Protein AF-A0A7X5N542-F1 (afdb_monomer)

pLDDT: mean 95.09, std 2.77, range [83.38, 98.25]

Secondary structure (DSSP, 8-state):
-GGGGGSSS-HHHHHHHHHHHHHHHHHH-HHHHHHHHT----HHHHHHHHHHHHHHHHHHHHHHHHHHHTTSS-----

Mean predicted aligned error: 2.9 Å

InterPro domains:
  IPR036271 Tetracyclin repressor-like, C-terminal domain superfamily [SSF48498] (10-75)
  IPR041490 HTH-type transcriptional repressor KstR2, C-terminal [PF17932] (9-75)

Radius of gyration: 14.49 Å; Cα contacts (8 Å, |Δi|>4): 48; chains: 1; bounding box: 31×23×38 Å

Solvent-accessible surface area (backbone atoms only — not comparable to full-atom values): 4572 Å² total; per-residue (Å²): 105,72,75,46,76,75,49,98,62,55,42,69,56,34,45,50,52,41,51,54,52,50,50,52,51,35,70,75,34,53,68,60,39,39,61,63,74,70,54,90,70,59,70,72,56,51,54,50,39,52,53,54,49,47,63,55,48,50,52,53,51,49,38,50,52,52,14,35,75,69,65,77,38,72,92,71,98,126

Structure (mmCIF, N/CA/C/O backbone):
data_AF-A0A7X5N542-F1
#
_entry.id   AF-A0A7X5N542-F1
#
loop_
_atom_site.group_PDB
_atom_site.id
_atom_site.type_symbol
_atom_site.label_atom_id
_atom_site.label_alt_id
_atom_site.label_comp_id
_atom_site.label_asym_id
_atom_site.label_entity_id
_atom_site.label_seq_id
_atom_site.pdbx_PDB_ins_code
_atom_site.Cartn_x
_atom_site.Cartn_y
_atom_site.Cartn_z
_atom_site.occupancy
_atom_site.B_iso_or_equiv
_atom_site.auth_seq_id
_atom_site.auth_comp_id
_atom_site.auth_asym_id
_atom_site.auth_atom_id
_atom_site.pdbx_PDB_model_num
ATOM 1 N N . LEU A 1 1 ? -1.234 -7.526 1.260 1.00 85.44 1 LEU A N 1
ATOM 2 C CA . LEU A 1 1 ? -1.900 -6.221 1.468 1.00 85.44 1 LEU A CA 1
ATOM 3 C C . LEU A 1 1 ? -3.391 -6.407 1.679 1.00 85.44 1 LEU A C 1
ATOM 5 O O . LEU A 1 1 ? -3.821 -6.110 2.775 1.00 85.44 1 LEU A O 1
ATOM 9 N N . ARG A 1 2 ? -4.148 -6.994 0.739 1.00 89.38 2 ARG A N 1
ATOM 10 C CA . ARG A 1 2 ? -5.593 -7.257 0.925 1.00 89.38 2 ARG A CA 1
ATOM 11 C C . ARG A 1 2 ? -5.951 -7.983 2.227 1.00 89.38 2 ARG A C 1
ATOM 13 O O . ARG A 1 2 ? -6.840 -7.536 2.917 1.00 89.38 2 ARG A O 1
ATOM 20 N N . ALA A 1 3 ? -5.205 -9.012 2.630 1.00 90.12 3 ALA A N 1
ATOM 21 C CA . ALA A 1 3 ? -5.465 -9.707 3.899 1.00 90.12 3 ALA A CA 1
ATOM 22 C C . ALA A 1 3 ? -5.417 -8.805 5.156 1.00 90.12 3 ALA A C 1
ATOM 24 O O . ALA A 1 3 ? -5.986 -9.162 6.177 1.00 90.12 3 ALA A O 1
ATOM 25 N N . ILE A 1 4 ? -4.755 -7.640 5.094 1.00 91.56 4 ILE A N 1
ATOM 26 C CA . ILE A 1 4 ? -4.689 -6.679 6.209 1.00 91.56 4 ILE A CA 1
ATOM 27 C C . ILE A 1 4 ? -6.033 -5.959 6.393 1.00 91.56 4 ILE A C 1
ATOM 29 O O . ILE A 1 4 ? -6.338 -5.519 7.495 1.00 91.56 4 ILE A O 1
ATOM 33 N N . THR A 1 5 ? -6.869 -5.862 5.352 1.00 91.00 5 THR A N 1
ATOM 34 C CA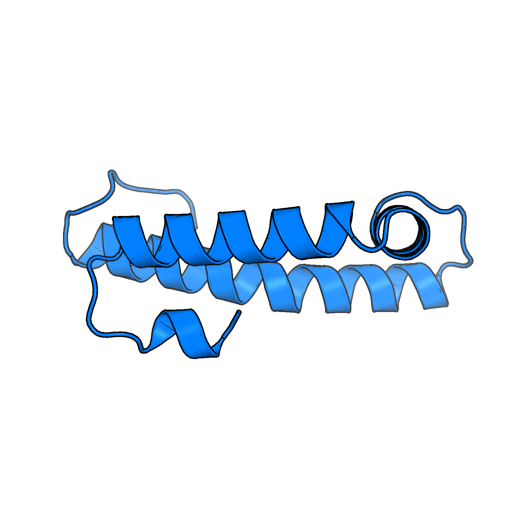 . THR A 1 5 ? -8.176 -5.198 5.473 1.00 91.00 5 THR A CA 1
ATOM 35 C C . THR A 1 5 ? -9.137 -5.976 6.365 1.00 91.00 5 THR A C 1
ATOM 37 O O . THR A 1 5 ? -10.003 -5.374 6.979 1.00 91.00 5 THR A O 1
ATOM 40 N N . THR A 1 6 ? -8.949 -7.286 6.533 1.00 90.94 6 THR A N 1
ATOM 41 C CA . THR A 1 6 ? -9.853 -8.145 7.315 1.00 90.94 6 THR A CA 1
ATOM 42 C C . THR A 1 6 ? -9.309 -8.538 8.690 1.00 90.94 6 THR A C 1
ATOM 44 O O . THR A 1 6 ? -9.915 -9.363 9.368 1.00 90.94 6 THR A O 1
ATOM 47 N N . THR A 1 7 ? -8.154 -8.018 9.117 1.00 93.12 7 THR A N 1
ATOM 48 C CA . THR A 1 7 ? -7.604 -8.343 10.445 1.00 93.12 7 THR A CA 1
ATOM 49 C C . THR A 1 7 ? -8.406 -7.663 11.551 1.00 93.12 7 THR A C 1
ATOM 51 O O . THR A 1 7 ? -8.833 -6.524 11.382 1.00 93.12 7 THR A O 1
ATOM 54 N N . GLN A 1 8 ? -8.541 -8.308 12.710 1.00 92.38 8 GLN A N 1
ATOM 55 C CA . GLN A 1 8 ? -9.135 -7.686 13.896 1.00 92.38 8 GLN A CA 1
ATOM 56 C C . GLN A 1 8 ? -8.136 -6.712 14.541 1.00 92.38 8 GLN A C 1
ATOM 58 O O . GLN A 1 8 ? -7.343 -7.097 15.393 1.00 92.38 8 GLN A O 1
ATOM 63 N N . ALA A 1 9 ? -8.134 -5.468 14.066 1.00 95.31 9 ALA A N 1
ATOM 64 C CA . ALA A 1 9 ? -7.316 -4.360 14.556 1.00 95.31 9 ALA A CA 1
ATOM 65 C C . ALA A 1 9 ? -7.984 -3.026 14.179 1.00 95.31 9 ALA A C 1
ATOM 67 O O . ALA A 1 9 ? -8.834 -2.992 13.281 1.00 95.31 9 ALA A O 1
ATOM 68 N N . SER A 1 10 ? -7.580 -1.930 14.824 1.00 97.31 10 SER A N 1
ATOM 69 C CA . SER A 1 10 ? -8.061 -0.583 14.476 1.00 97.31 10 SER A CA 1
ATOM 70 C C . SER A 1 10 ? -7.759 -0.240 13.008 1.00 97.31 10 SER A C 1
ATOM 72 O O . SER A 1 10 ? -6.821 -0.778 12.403 1.00 97.31 10 SER A O 1
ATOM 74 N N . ALA A 1 11 ? -8.541 0.650 12.392 1.00 96.94 11 ALA A N 1
ATOM 75 C CA . ALA A 1 11 ? -8.240 1.138 11.044 1.00 96.94 11 ALA A CA 1
ATOM 76 C C . ALA A 1 11 ? -6.845 1.788 10.982 1.00 96.94 11 ALA A C 1
ATOM 78 O O . ALA A 1 11 ? -6.107 1.571 10.016 1.00 96.94 11 ALA A O 1
ATOM 79 N N . ALA A 1 12 ? -6.436 2.497 12.041 1.00 96.50 12 ALA A N 1
ATOM 80 C CA . ALA A 1 12 ? -5.094 3.066 12.182 1.00 96.50 12 ALA A CA 1
ATOM 81 C C . ALA A 1 12 ? -3.975 2.008 12.133 1.00 96.50 12 ALA A C 1
ATOM 83 O O . ALA A 1 12 ? -2.991 2.168 11.402 1.00 96.50 12 ALA A O 1
ATOM 84 N N . GLU A 1 13 ? -4.111 0.907 12.875 1.00 97.94 13 GLU A N 1
ATOM 85 C CA . GLU A 1 13 ? -3.134 -0.189 12.868 1.00 97.94 13 GLU A CA 1
ATOM 86 C C . GLU A 1 13 ? -3.107 -0.919 11.527 1.00 97.94 13 GLU A C 1
ATOM 88 O O . GLU A 1 13 ? -2.029 -1.197 10.994 1.00 97.94 13 GLU A O 1
ATOM 93 N N . ARG A 1 14 ? -4.279 -1.190 10.941 1.00 98.06 14 ARG A N 1
ATOM 94 C CA . ARG A 1 14 ? -4.382 -1.820 9.619 1.00 98.06 14 ARG A CA 1
ATOM 95 C C . ARG A 1 14 ? -3.713 -0.966 8.544 1.00 98.06 14 ARG A C 1
ATOM 97 O O . ARG A 1 14 ? -2.913 -1.489 7.765 1.00 98.06 14 ARG A O 1
ATOM 104 N N . LEU A 1 15 ? -3.952 0.346 8.544 1.00 97.31 15 LEU A N 1
ATOM 105 C CA . LEU A 1 15 ? -3.308 1.284 7.623 1.00 97.31 15 LEU A CA 1
ATOM 106 C C . LEU A 1 15 ? -1.786 1.303 7.809 1.00 97.31 15 LEU A C 1
ATOM 108 O O . LEU A 1 15 ? -1.043 1.141 6.836 1.00 97.31 15 LEU A O 1
ATOM 112 N N . ARG A 1 16 ? -1.308 1.412 9.054 1.00 97.56 16 ARG A N 1
ATOM 113 C CA . ARG A 1 16 ? 0.126 1.361 9.380 1.00 97.56 16 ARG A CA 1
ATOM 114 C C . ARG A 1 16 ? 0.771 0.068 8.882 1.00 97.56 16 ARG A C 1
ATOM 116 O O . ARG A 1 16 ? 1.825 0.112 8.247 1.00 97.56 16 ARG A O 1
ATOM 123 N N . ASN A 1 17 ? 0.135 -1.076 9.125 1.00 97.62 17 ASN A N 1
ATOM 124 C CA . ASN A 1 17 ? 0.632 -2.386 8.707 1.00 97.62 17 ASN A CA 1
ATOM 125 C C . ASN A 1 17 ? 0.663 -2.535 7.183 1.00 97.62 17 ASN A C 1
ATOM 127 O O . ASN A 1 17 ? 1.621 -3.099 6.637 1.00 97.62 17 ASN A O 1
ATOM 131 N N . ALA A 1 18 ? -0.350 -2.014 6.487 1.00 97.06 18 ALA A N 1
ATOM 132 C CA . ALA A 1 18 ? -0.395 -1.998 5.031 1.00 97.06 18 ALA A CA 1
ATOM 133 C C . ALA A 1 18 ? 0.750 -1.157 4.449 1.00 97.06 18 ALA A C 1
ATOM 135 O O . ALA A 1 18 ? 1.499 -1.660 3.608 1.00 97.06 18 ALA A O 1
ATOM 136 N N . ILE A 1 19 ? 0.949 0.066 4.952 1.00 96.88 19 ILE A N 1
ATOM 137 C CA . ILE A 1 19 ? 2.040 0.955 4.524 1.00 96.88 19 ILE A CA 1
ATOM 138 C C . ILE A 1 19 ? 3.395 0.302 4.802 1.00 96.88 19 ILE A C 1
ATOM 140 O O . ILE A 1 19 ? 4.207 0.162 3.891 1.00 96.88 19 ILE A O 1
ATOM 144 N N . ALA A 1 20 ? 3.628 -0.176 6.026 1.00 97.19 20 ALA A N 1
ATOM 145 C CA . ALA A 1 20 ? 4.898 -0.793 6.398 1.00 97.19 20 ALA A CA 1
ATOM 146 C C . ALA A 1 20 ? 5.214 -2.026 5.535 1.00 97.19 20 ALA A C 1
ATOM 148 O O . ALA A 1 20 ? 6.352 -2.223 5.113 1.00 97.19 20 ALA A O 1
ATOM 149 N N . THR A 1 21 ? 4.206 -2.845 5.224 1.00 96.19 21 THR A N 1
ATOM 150 C CA . THR A 1 21 ? 4.371 -4.005 4.337 1.00 96.19 21 THR A CA 1
ATOM 151 C C . THR A 1 21 ? 4.686 -3.587 2.905 1.00 96.19 21 THR A C 1
ATOM 153 O O . THR A 1 21 ? 5.548 -4.197 2.275 1.00 96.19 21 THR A O 1
ATOM 156 N N . PHE A 1 22 ? 4.010 -2.561 2.387 1.00 94.88 22 PHE A N 1
ATOM 157 C CA . PHE A 1 22 ? 4.276 -2.028 1.054 1.00 94.88 22 PHE A CA 1
ATOM 158 C C . PHE A 1 22 ? 5.708 -1.486 0.949 1.00 94.88 22 PHE A C 1
ATOM 160 O O . PHE A 1 22 ? 6.459 -1.913 0.074 1.00 94.88 22 PHE A O 1
ATOM 167 N N . VAL A 1 23 ? 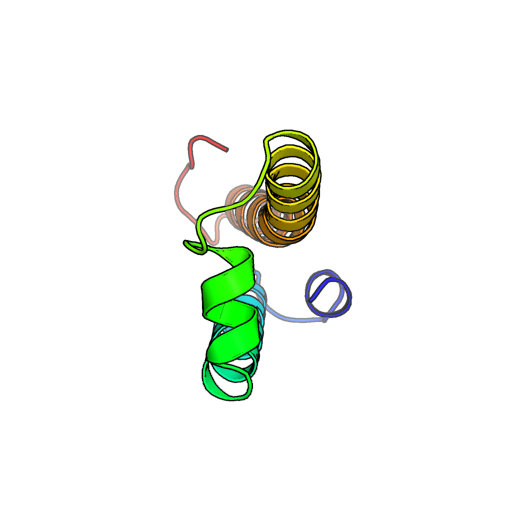6.118 -0.640 1.899 1.00 96.06 23 VAL A N 1
ATOM 168 C CA . VAL A 1 23 ? 7.458 -0.037 1.936 1.00 96.06 23 VAL A CA 1
ATOM 169 C C . VAL A 1 23 ? 8.544 -1.102 2.082 1.00 96.06 23 VAL A C 1
ATOM 171 O O . VAL A 1 23 ? 9.496 -1.098 1.309 1.00 96.06 23 VAL A O 1
ATOM 174 N N . ARG A 1 24 ? 8.393 -2.075 2.994 1.00 97.12 24 ARG A N 1
ATOM 175 C CA . ARG A 1 24 ? 9.367 -3.176 3.127 1.00 97.12 24 ARG A CA 1
ATOM 176 C C . ARG A 1 24 ? 9.548 -3.955 1.826 1.00 97.12 24 ARG A C 1
ATOM 178 O O . ARG A 1 24 ? 10.672 -4.302 1.485 1.00 97.12 24 ARG A O 1
ATOM 185 N N . ARG A 1 25 ? 8.463 -4.221 1.089 1.00 95.19 25 ARG A N 1
ATOM 186 C CA . ARG A 1 25 ? 8.540 -4.917 -0.207 1.00 95.19 25 ARG A CA 1
ATOM 187 C C . ARG A 1 25 ? 9.237 -4.074 -1.270 1.00 95.19 25 ARG A C 1
ATOM 189 O O . ARG A 1 25 ? 10.027 -4.625 -2.026 1.00 95.19 25 ARG A O 1
ATOM 196 N N . ALA A 1 26 ? 8.976 -2.768 -1.306 1.00 95.44 26 ALA A N 1
ATOM 197 C CA . ALA A 1 26 ? 9.660 -1.857 -2.219 1.00 95.44 26 ALA A CA 1
ATOM 198 C C . ALA A 1 26 ? 11.170 -1.795 -1.930 1.00 95.44 26 ALA A C 1
ATOM 200 O O . ALA A 1 26 ? 11.976 -1.897 -2.848 1.00 95.44 26 ALA A O 1
ATOM 201 N N . LEU A 1 27 ? 11.551 -1.713 -0.651 1.00 97.12 27 LEU A N 1
ATOM 202 C CA . LEU A 1 27 ? 12.954 -1.693 -0.226 1.00 97.12 27 LEU A CA 1
ATOM 203 C C . LEU A 1 27 ? 13.678 -3.019 -0.492 1.00 97.12 27 LEU A C 1
ATOM 205 O O . LEU A 1 27 ? 14.856 -3.008 -0.830 1.00 97.12 27 LEU A O 1
ATOM 209 N N . ALA A 1 28 ? 12.988 -4.156 -0.369 1.00 97.81 28 ALA A N 1
ATOM 210 C CA . ALA A 1 28 ? 13.557 -5.469 -0.679 1.00 97.81 28 ALA A CA 1
ATOM 211 C C . ALA A 1 28 ? 13.742 -5.711 -2.190 1.00 97.81 28 ALA A C 1
ATOM 213 O O . ALA A 1 28 ? 14.517 -6.579 -2.580 1.00 97.81 28 ALA A O 1
ATOM 214 N N . GLY A 1 29 ? 13.028 -4.967 -3.041 1.00 97.19 29 GLY A N 1
ATOM 215 C CA . GLY A 1 29 ? 13.067 -5.105 -4.496 1.00 97.19 29 GLY A CA 1
ATOM 216 C C . GLY A 1 29 ? 13.195 -3.756 -5.201 1.00 97.19 29 GLY A C 1
ATOM 217 O O . GLY A 1 29 ? 12.265 -3.380 -5.914 1.00 97.19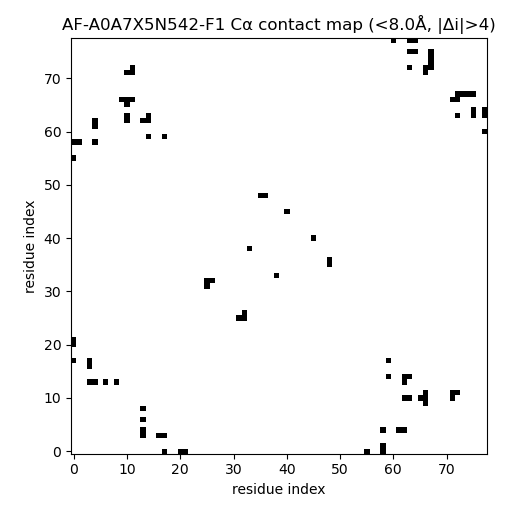 29 GLY A O 1
ATOM 218 N N . PRO A 1 30 ? 14.316 -3.028 -5.047 1.00 95.88 30 PRO A N 1
ATOM 219 C CA . PRO A 1 30 ? 14.452 -1.658 -5.544 1.00 95.88 30 PRO A CA 1
ATOM 220 C C . PRO A 1 30 ? 14.335 -1.548 -7.071 1.00 95.88 30 PRO A C 1
ATOM 222 O O . PRO A 1 30 ? 13.741 -0.593 -7.562 1.00 95.88 30 PRO A O 1
ATOM 225 N N . ALA A 1 31 ? 14.819 -2.542 -7.827 1.00 97.31 31 ALA A N 1
ATOM 226 C CA . ALA A 1 31 ? 14.665 -2.575 -9.284 1.00 97.31 31 ALA A CA 1
ATOM 227 C C . ALA A 1 31 ? 13.191 -2.718 -9.706 1.00 97.31 31 ALA A C 1
ATOM 229 O O . ALA A 1 31 ? 12.712 -1.974 -10.555 1.00 97.31 31 ALA A O 1
ATOM 230 N N . LEU A 1 32 ? 12.441 -3.616 -9.054 1.00 94.62 32 LEU A N 1
ATOM 231 C CA . LEU A 1 32 ? 11.002 -3.762 -9.293 1.00 94.62 32 LEU A CA 1
ATOM 232 C C . LEU A 1 32 ? 10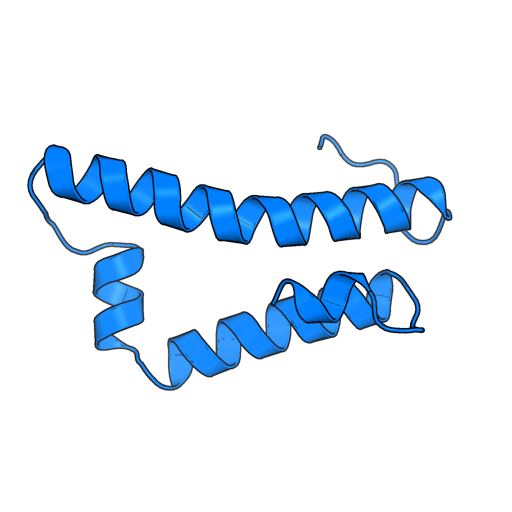.227 -2.523 -8.840 1.00 94.62 32 LEU A C 1
ATOM 234 O O . LEU A 1 32 ? 9.278 -2.118 -9.504 1.00 94.62 32 LEU A O 1
ATOM 238 N N . ALA A 1 33 ? 10.628 -1.907 -7.726 1.00 95.88 33 ALA A N 1
ATOM 239 C CA . ALA A 1 33 ? 10.035 -0.660 -7.265 1.00 95.88 33 ALA A CA 1
ATOM 240 C C . ALA A 1 33 ? 10.243 0.459 -8.295 1.00 95.88 33 ALA A C 1
ATOM 242 O O . ALA A 1 33 ? 9.281 1.139 -8.635 1.00 95.88 33 ALA A O 1
ATOM 243 N N . TYR A 1 34 ? 11.453 0.598 -8.846 1.00 95.38 34 TYR A N 1
ATOM 244 C CA . TYR A 1 34 ? 11.754 1.540 -9.924 1.00 95.38 34 TYR A CA 1
ATOM 245 C C . TYR A 1 34 ? 10.916 1.268 -11.184 1.00 95.38 34 TYR A C 1
ATOM 247 O O . TYR A 1 34 ? 10.229 2.175 -11.658 1.00 95.38 34 TYR A O 1
ATOM 255 N N . ALA A 1 35 ? 10.879 0.018 -11.657 1.00 95.06 35 ALA A N 1
ATOM 256 C CA . ALA A 1 35 ? 10.053 -0.407 -12.793 1.00 95.06 35 ALA A CA 1
ATOM 257 C C . ALA A 1 35 ? 8.564 -0.070 -12.599 1.00 95.06 35 ALA A C 1
ATOM 259 O O . ALA A 1 35 ? 7.852 0.334 -13.523 1.00 95.06 35 ALA A O 1
ATOM 260 N N . PHE A 1 36 ? 8.088 -0.184 -11.359 1.00 93.50 36 PHE A N 1
ATOM 261 C CA . PHE A 1 36 ? 6.703 0.074 -10.990 1.00 93.50 36 PHE A CA 1
ATOM 262 C C . PHE A 1 36 ? 6.339 1.566 -10.881 1.00 93.50 36 PHE A C 1
ATOM 264 O O . PHE A 1 36 ? 5.159 1.914 -11.008 1.00 93.50 36 PHE A O 1
ATOM 271 N N . ILE A 1 37 ? 7.307 2.459 -10.643 1.00 92.12 37 ILE A N 1
ATOM 272 C CA . ILE A 1 37 ? 7.027 3.882 -10.374 1.00 92.12 37 ILE A CA 1
ATOM 273 C C . ILE A 1 37 ? 7.566 4.848 -11.428 1.00 92.12 37 ILE A C 1
ATOM 275 O O . ILE A 1 37 ? 6.919 5.867 -11.652 1.00 92.12 37 ILE A O 1
ATOM 279 N N . ALA A 1 38 ? 8.715 4.565 -12.048 1.00 92.94 38 ALA A N 1
ATOM 280 C CA . ALA A 1 38 ? 9.480 5.592 -12.760 1.00 92.94 38 ALA A CA 1
ATOM 281 C C . ALA A 1 38 ? 10.225 5.127 -14.020 1.00 92.94 38 ALA A C 1
ATOM 283 O O . ALA A 1 38 ? 10.715 5.983 -14.752 1.00 92.94 38 ALA A O 1
ATOM 284 N N . GLU A 1 39 ? 10.340 3.826 -14.288 1.00 95.88 39 GLU A N 1
ATOM 285 C CA . GLU A 1 39 ? 11.044 3.357 -15.487 1.00 95.88 39 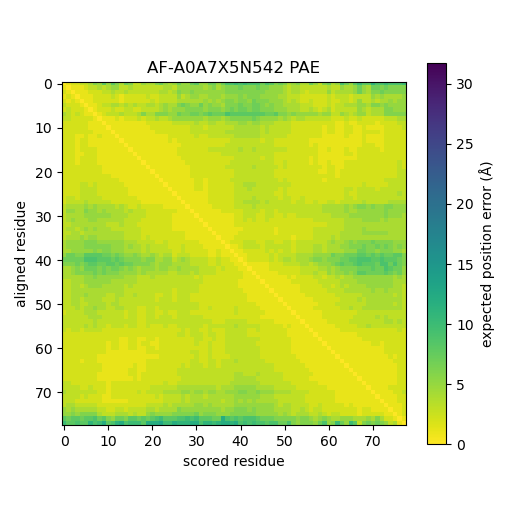GLU A CA 1
ATOM 286 C C . GLU A 1 39 ? 10.389 3.890 -16.780 1.00 95.88 39 GLU A C 1
ATOM 288 O O . GLU A 1 39 ? 9.164 3.772 -16.941 1.00 95.88 39 GLU A O 1
ATOM 293 N N . PRO A 1 40 ? 11.170 4.463 -17.715 1.00 96.12 40 PRO A N 1
ATOM 294 C CA . PRO A 1 40 ? 10.679 4.804 -19.046 1.00 96.12 40 PRO A CA 1
ATOM 295 C C . PRO A 1 40 ? 10.249 3.535 -19.786 1.00 96.12 40 PRO A C 1
ATOM 297 O O . PRO A 1 40 ? 11.048 2.618 -19.945 1.00 96.12 40 PRO A O 1
ATOM 300 N N . VAL A 1 41 ? 8.994 3.476 -20.226 1.00 95.56 41 VAL A N 1
ATOM 301 C CA . VAL A 1 41 ? 8.412 2.307 -20.904 1.00 95.56 41 VAL A CA 1
ATOM 302 C C . VAL A 1 41 ? 7.440 2.752 -21.989 1.00 95.56 41 VAL A C 1
ATOM 304 O O . VAL A 1 41 ? 6.989 3.901 -22.002 1.00 95.56 41 VAL A O 1
ATOM 307 N N . GLU A 1 42 ? 7.082 1.834 -22.878 1.00 97.38 42 GLU A N 1
ATOM 308 C CA . GLU A 1 42 ? 6.033 2.041 -23.867 1.00 97.38 42 GLU A CA 1
ATOM 309 C C . GLU A 1 42 ? 4.656 2.237 -23.206 1.00 97.38 42 GLU A C 1
ATOM 311 O O . GLU A 1 42 ? 4.387 1.798 -22.083 1.00 97.38 42 GLU A O 1
ATOM 316 N N . SER A 1 43 ? 3.743 2.887 -23.929 1.00 95.25 43 SER A N 1
ATOM 317 C CA . SER A 1 43 ? 2.413 3.262 -23.428 1.00 95.25 43 SER A CA 1
ATOM 318 C C . SER A 1 43 ? 1.578 2.074 -22.938 1.00 95.25 43 SER A C 1
ATOM 320 O O . SER A 1 43 ? 0.838 2.203 -21.961 1.00 95.25 43 SER A O 1
ATOM 322 N N . GLU A 1 44 ? 1.702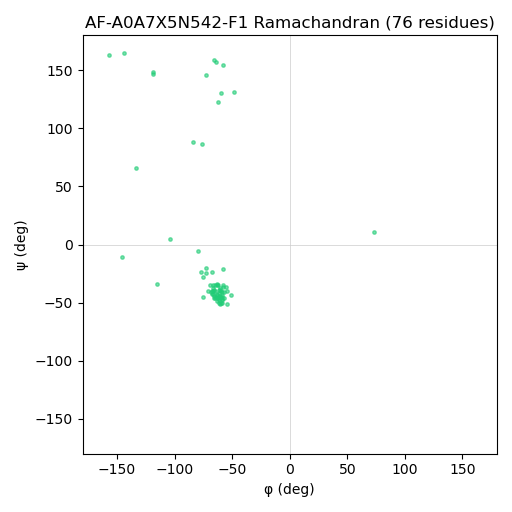 0.909 -23.575 1.00 95.06 44 GLU A N 1
ATOM 323 C CA . GLU A 1 44 ? 0.989 -0.309 -23.173 1.00 95.06 44 GLU A CA 1
ATOM 324 C C . GLU A 1 44 ? 1.424 -0.801 -21.785 1.00 95.06 44 GLU A C 1
ATOM 326 O O . GLU A 1 44 ? 0.586 -1.186 -20.961 1.00 95.06 44 GLU A O 1
ATOM 331 N N . VAL A 1 45 ? 2.725 -0.718 -21.494 1.00 95.25 45 VAL A N 1
ATOM 332 C CA . VAL A 1 45 ? 3.300 -1.092 -20.197 1.00 95.25 45 VAL A CA 1
ATOM 333 C C . VAL A 1 45 ? 2.913 -0.073 -19.130 1.00 95.25 45 VAL A C 1
ATOM 335 O O . VAL A 1 45 ? 2.541 -0.461 -18.020 1.00 95.25 45 VAL A O 1
ATOM 338 N N . ASP A 1 46 ? 2.914 1.226 -19.449 1.00 95.69 46 ASP A N 1
ATOM 339 C CA . ASP A 1 46 ? 2.470 2.245 -18.491 1.00 95.69 46 ASP A CA 1
ATOM 340 C C . ASP A 1 46 ? 0.976 2.104 -18.145 1.00 95.69 46 ASP A C 1
ATOM 342 O O . ASP A 1 46 ? 0.584 2.260 -16.985 1.00 95.69 46 ASP A O 1
ATOM 346 N N . ALA A 1 47 ? 0.136 1.697 -19.103 1.00 95.31 47 ALA A N 1
ATOM 347 C CA . ALA A 1 47 ? -1.269 1.398 -18.838 1.00 95.31 47 ALA A CA 1
ATOM 348 C C . ALA A 1 47 ? -1.436 0.238 -17.838 1.00 95.31 47 ALA A C 1
ATOM 350 O O . ALA A 1 47 ? -2.267 0.325 -16.926 1.00 95.31 47 ALA A O 1
ATOM 351 N N . GLU A 1 48 ? -0.639 -0.829 -17.960 1.00 94.81 48 GLU A N 1
ATOM 352 C CA . GLU A 1 48 ? -0.624 -1.918 -16.975 1.00 94.81 48 GLU A CA 1
ATOM 353 C C . GLU A 1 48 ? -0.079 -1.447 -15.625 1.00 94.81 48 GLU A C 1
ATOM 355 O O . GLU A 1 48 ? -0.657 -1.745 -14.579 1.00 94.81 48 GLU A O 1
ATOM 360 N N . ARG A 1 49 ? 0.962 -0.615 -15.622 1.00 95.06 49 ARG A N 1
ATOM 361 C CA . ARG A 1 49 ? 1.505 -0.013 -14.402 1.00 95.06 49 ARG A CA 1
ATOM 362 C C . ARG A 1 49 ? 0.452 0.814 -13.659 1.00 95.06 49 ARG A C 1
ATOM 364 O O . ARG A 1 49 ? 0.324 0.694 -12.438 1.00 95.06 49 ARG A O 1
ATOM 371 N N . ILE A 1 50 ? -0.349 1.613 -14.370 1.00 94.81 50 ILE A N 1
ATOM 372 C CA . ILE A 1 50 ? -1.482 2.357 -13.798 1.00 94.81 50 ILE A CA 1
ATOM 373 C C . ILE A 1 50 ? -2.511 1.395 -13.195 1.00 94.81 50 ILE A C 1
ATOM 375 O O . ILE A 1 50 ? -2.959 1.627 -12.068 1.00 94.81 50 ILE A O 1
ATOM 379 N N . ARG A 1 51 ? -2.877 0.315 -13.901 1.00 94.50 51 ARG A N 1
ATOM 380 C CA . ARG A 1 51 ? -3.791 -0.714 -13.370 1.00 94.50 51 ARG A CA 1
ATOM 381 C C . ARG A 1 51 ? -3.23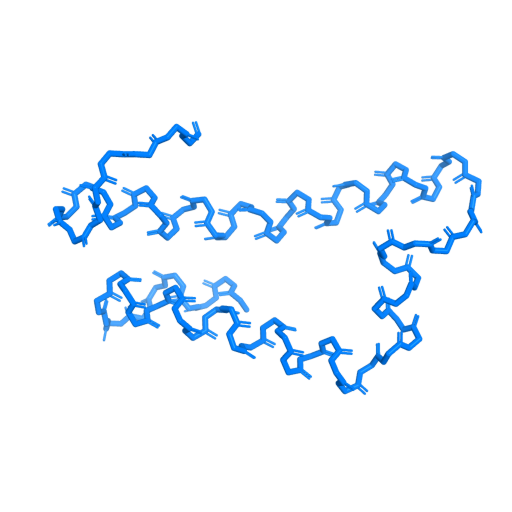6 -1.337 -12.090 1.00 94.50 51 ARG A C 1
ATOM 383 O O . ARG A 1 51 ? -3.937 -1.363 -11.079 1.00 94.50 51 ARG A O 1
ATOM 390 N N . GLY A 1 52 ? -1.964 -1.727 -12.093 1.00 91.62 52 GLY A N 1
ATOM 391 C CA . GLY A 1 52 ? -1.256 -2.233 -10.922 1.00 91.62 52 GLY A CA 1
ATOM 392 C C . GLY A 1 52 ? -1.318 -1.261 -9.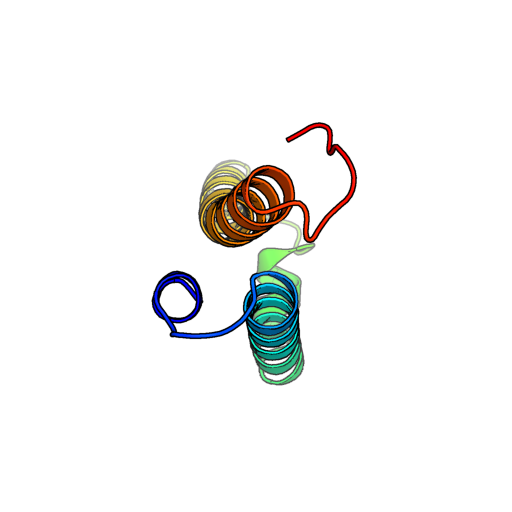743 1.00 91.62 52 GLY A C 1
ATOM 393 O O . GLY A 1 52 ? -1.755 -1.640 -8.658 1.00 91.62 52 GLY A O 1
ATOM 394 N N . ARG A 1 53 ? -0.973 0.019 -9.950 1.00 93.88 53 ARG A N 1
ATOM 395 C CA . ARG A 1 53 ? -1.052 1.064 -8.908 1.00 93.88 53 ARG A CA 1
ATOM 396 C C . ARG A 1 53 ? -2.460 1.237 -8.349 1.00 93.88 53 ARG A C 1
ATOM 398 O O . ARG A 1 53 ? -2.604 1.348 -7.133 1.00 93.88 53 ARG A O 1
ATOM 405 N N . ARG A 1 54 ? -3.495 1.198 -9.194 1.00 94.69 54 ARG A N 1
ATOM 406 C CA . ARG A 1 54 ? -4.897 1.270 -8.747 1.00 94.69 54 ARG A CA 1
ATOM 407 C C . ARG A 1 54 ? -5.262 0.116 -7.815 1.00 94.69 54 ARG A C 1
ATOM 409 O O . ARG A 1 54 ? -5.923 0.350 -6.811 1.00 94.69 54 ARG A O 1
ATOM 416 N N . LEU A 1 55 ? -4.783 -1.102 -8.079 1.00 92.19 55 LEU A N 1
ATOM 417 C CA . LEU A 1 55 ? -5.053 -2.260 -7.215 1.00 92.19 55 LEU A CA 1
ATOM 418 C C . LEU A 1 55 ? -4.473 -2.102 -5.803 1.00 92.19 55 LEU A C 1
ATOM 420 O O . LEU A 1 55 ? -5.077 -2.582 -4.844 1.00 92.19 55 LEU A O 1
ATOM 424 N N . PHE A 1 56 ? -3.317 -1.447 -5.664 1.00 90.75 56 PHE A N 1
ATOM 425 C CA . PHE A 1 56 ? -2.758 -1.104 -4.353 1.00 90.75 56 PHE A CA 1
ATOM 426 C C . PHE A 1 56 ? -3.499 0.068 -3.714 1.00 90.75 56 PHE A C 1
ATOM 428 O O . PHE A 1 56 ? -3.841 -0.008 -2.535 1.00 90.75 56 PHE A O 1
ATOM 435 N N . GLY A 1 57 ? -3.774 1.115 -4.498 1.00 94.12 57 GLY A N 1
ATOM 436 C CA . GLY A 1 57 ? -4.522 2.294 -4.063 1.00 94.12 57 GLY A CA 1
ATOM 437 C C . GLY A 1 57 ? -5.879 1.932 -3.466 1.00 94.12 57 GLY A C 1
ATOM 438 O O . GLY A 1 57 ? -6.236 2.457 -2.419 1.00 94.12 57 GLY A O 1
ATOM 439 N N . GLU A 1 58 ? -6.574 0.959 -4.054 1.00 95.31 58 GLU A N 1
ATOM 440 C CA . GLU A 1 58 ? -7.870 0.486 -3.569 1.00 95.31 58 GLU A CA 1
ATOM 441 C C . GLU A 1 58 ? -7.809 -0.089 -2.147 1.00 95.31 58 GLU A C 1
ATOM 443 O O . GLU A 1 58 ? -8.698 0.164 -1.339 1.00 95.31 58 GLU A O 1
ATOM 448 N N . VAL A 1 59 ? -6.726 -0.792 -1.794 1.00 95.38 59 VAL A N 1
ATOM 449 C CA . VAL A 1 59 ? -6.537 -1.306 -0.427 1.00 95.38 59 VAL A CA 1
ATOM 450 C C . VAL A 1 59 ? -6.418 -0.154 0.569 1.00 95.38 59 VAL A C 1
ATOM 452 O O . VAL A 1 59 ? -7.033 -0.189 1.631 1.00 95.38 59 VAL A O 1
ATOM 455 N N . PHE A 1 60 ? -5.631 0.871 0.241 1.00 96.06 60 PHE A N 1
ATOM 456 C CA . PHE A 1 60 ? -5.461 2.028 1.119 1.00 96.06 60 PHE A CA 1
ATOM 457 C C . PHE A 1 60 ? -6.741 2.863 1.210 1.00 96.06 60 PHE A C 1
ATOM 459 O O . PHE A 1 60 ? -7.120 3.263 2.307 1.00 96.06 60 PHE A O 1
ATOM 466 N N . ARG A 1 61 ? -7.437 3.063 0.085 1.00 96.31 61 ARG A N 1
ATOM 467 C CA . ARG A 1 61 ? -8.724 3.766 0.020 1.00 96.31 61 ARG A CA 1
ATOM 468 C C . ARG A 1 61 ? -9.773 3.089 0.897 1.00 96.31 61 ARG A C 1
ATOM 470 O O . ARG A 1 61 ? -10.439 3.774 1.664 1.00 96.31 61 ARG A O 1
ATOM 477 N N . GLN A 1 62 ? -9.867 1.759 0.842 1.00 96.25 62 GLN A N 1
ATOM 478 C CA . GLN A 1 62 ? -10.755 0.987 1.709 1.00 96.25 62 GLN A CA 1
ATOM 479 C C . GLN A 1 62 ? -10.433 1.216 3.194 1.00 96.25 62 GLN A C 1
ATOM 481 O O . GLN A 1 62 ? -11.324 1.554 3.966 1.00 96.25 62 GLN A O 1
ATOM 486 N N . LEU A 1 63 ? -9.163 1.083 3.593 1.00 97.06 63 LEU A N 1
ATOM 487 C CA . LEU A 1 63 ? -8.750 1.272 4.991 1.00 97.06 63 LEU A CA 1
ATOM 488 C C . LEU A 1 63 ? -9.039 2.689 5.502 1.00 97.06 63 LEU A C 1
ATOM 490 O O . LEU A 1 63 ? -9.468 2.857 6.642 1.00 97.06 63 LEU A O 1
ATOM 494 N N . LEU A 1 64 ? -8.823 3.702 4.660 1.00 97.56 64 LEU A N 1
ATOM 495 C CA . LEU A 1 64 ? -9.153 5.089 4.979 1.00 97.56 64 LEU A CA 1
ATOM 496 C C . LEU A 1 64 ? -10.665 5.286 5.123 1.00 97.56 64 LEU A C 1
ATOM 498 O O . LEU A 1 64 ? -11.097 5.885 6.103 1.00 97.56 64 LEU A O 1
ATOM 502 N N . ALA A 1 65 ? -11.467 4.757 4.195 1.00 97.44 65 ALA A N 1
ATOM 503 C CA . ALA A 1 65 ? -12.926 4.858 4.247 1.00 97.44 65 ALA A CA 1
ATOM 504 C C . ALA A 1 65 ? -13.498 4.207 5.514 1.00 97.44 65 ALA A C 1
ATOM 506 O O . ALA A 1 65 ? -14.335 4.801 6.191 1.00 97.44 65 ALA A O 1
ATOM 507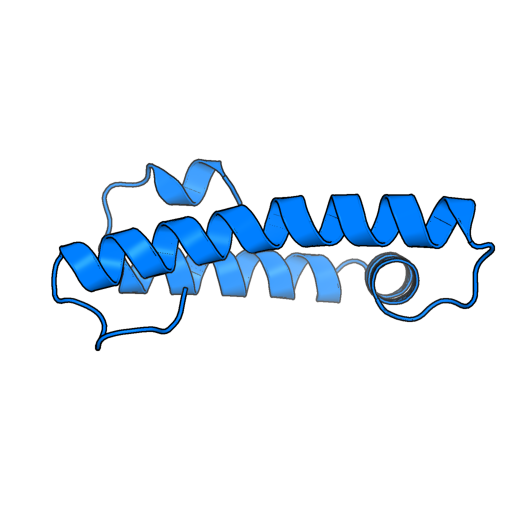 N N . GLU A 1 66 ? -13.005 3.020 5.869 1.00 96.56 66 GLU A N 1
ATOM 508 C CA . GLU A 1 66 ? -13.404 2.323 7.093 1.00 96.56 66 GLU A CA 1
ATOM 509 C C . GLU A 1 66 ? -13.021 3.109 8.352 1.00 96.56 66 GLU A C 1
ATOM 511 O O . GLU A 1 66 ? -13.832 3.224 9.267 1.00 96.56 66 GLU A O 1
ATOM 516 N N . GLY A 1 67 ? -11.820 3.693 8.397 1.00 97.81 67 GLY A N 1
ATOM 517 C CA . GLY A 1 67 ? -11.398 4.500 9.541 1.00 97.81 67 GLY A CA 1
ATOM 518 C C . GLY A 1 67 ? -12.155 5.823 9.673 1.00 97.81 67 GLY A C 1
ATOM 519 O O . GLY A 1 67 ? -12.458 6.231 10.791 1.00 97.81 67 GLY A O 1
ATOM 520 N N . VAL A 1 68 ? -12.535 6.465 8.562 1.00 98.25 68 VAL A N 1
ATOM 521 C CA . VAL A 1 68 ? -13.432 7.635 8.590 1.00 98.25 68 VAL A CA 1
ATOM 522 C C . VAL A 1 68 ? -14.815 7.235 9.110 1.00 98.25 68 VAL A C 1
ATOM 524 O O . VAL A 1 68 ? -15.350 7.906 9.987 1.00 98.25 68 VAL A O 1
ATOM 527 N N . ALA A 1 69 ? -15.379 6.124 8.625 1.00 96.69 69 ALA A N 1
ATOM 528 C CA . ALA A 1 69 ? -16.687 5.636 9.068 1.00 96.69 69 ALA A CA 1
ATOM 529 C C . ALA A 1 69 ? -16.706 5.243 10.557 1.00 96.69 69 ALA A C 1
ATOM 531 O O . ALA A 1 69 ? -17.712 5.445 11.232 1.00 96.69 69 ALA A O 1
ATOM 532 N N . ALA A 1 70 ? -15.591 4.721 11.075 1.00 96.44 70 ALA A N 1
ATOM 533 C CA . ALA A 1 70 ? -15.412 4.401 12.491 1.00 96.44 70 ALA A CA 1
ATOM 534 C C . ALA A 1 70 ? -15.076 5.625 13.369 1.00 96.44 70 ALA A C 1
ATOM 536 O O . ALA A 1 70 ? -14.986 5.492 14.588 1.00 96.44 70 ALA A O 1
ATOM 537 N N . GLY A 1 71 ? -14.868 6.808 12.775 1.00 97.50 71 GLY A N 1
ATOM 538 C CA . GLY A 1 71 ? -14.449 8.020 13.487 1.00 97.50 71 GLY A CA 1
ATOM 539 C C . GLY A 1 71 ? -12.986 8.014 13.953 1.00 97.50 71 GLY A C 1
ATOM 540 O O . GLY A 1 71 ? -12.587 8.891 14.715 1.00 97.50 71 GLY A O 1
ATOM 541 N N . GLU A 1 72 ? -12.176 7.052 13.503 1.00 97.81 72 GLU A N 1
ATOM 542 C CA . GLU A 1 72 ? -10.740 6.976 13.805 1.00 97.81 72 GLU A CA 1
ATOM 543 C C . GLU A 1 72 ? -9.917 7.996 13.002 1.00 97.81 72 GLU A C 1
ATOM 545 O O . GLU A 1 72 ? -8.850 8.424 13.444 1.00 97.81 72 GLU A O 1
ATOM 550 N N . PHE A 1 73 ? -10.398 8.382 11.815 1.00 97.88 73 PHE A N 1
ATOM 551 C CA . PHE A 1 73 ? -9.749 9.357 10.939 1.00 97.88 73 PHE A CA 1
ATOM 552 C C . PHE A 1 73 ? -10.643 10.579 10.700 1.00 97.88 73 PHE A C 1
ATOM 554 O O . PHE A 1 73 ? -11.867 10.442 10.630 1.00 97.88 73 PHE A O 1
ATOM 561 N N . PRO A 1 74 ? -10.056 11.778 10.514 1.00 97.31 74 PRO A N 1
ATOM 562 C CA . PRO A 1 74 ? -10.824 12.950 10.111 1.00 97.31 74 PRO A CA 1
ATOM 563 C C . PRO A 1 74 ? -11.385 12.765 8.693 1.00 97.31 74 PRO A C 1
ATOM 565 O O . PRO A 1 74 ? -10.811 11.987 7.924 1.00 97.31 74 PRO A O 1
ATOM 568 N N . PRO A 1 75 ? -12.440 13.506 8.301 1.00 95.94 75 PRO A N 1
ATOM 569 C CA . PRO A 1 75 ? -12.992 13.447 6.949 1.00 95.94 75 PRO A CA 1
ATOM 570 C C . PRO A 1 75 ? -11.905 13.554 5.873 1.00 95.94 75 PRO A C 1
ATOM 572 O O . PRO A 1 75 ? -11.039 14.427 5.936 1.00 95.94 75 PRO A O 1
ATOM 575 N N . GLN A 1 76 ? -11.950 12.649 4.897 1.00 92.44 76 GLN A N 1
ATOM 576 C CA . GLN A 1 76 ? -11.003 12.566 3.786 1.00 92.44 76 GLN A CA 1
ATOM 577 C C . GLN A 1 76 ? -11.750 12.750 2.458 1.00 92.44 76 GLN A C 1
ATOM 579 O O . GLN A 1 76 ? -12.888 12.303 2.323 1.00 92.44 76 GLN A O 1
ATOM 584 N N . SER A 1 77 ? -11.100 13.359 1.464 1.00 90.12 77 SER A N 1
ATOM 585 C CA . SER A 1 77 ? -11.582 13.351 0.076 1.00 90.12 77 SER A CA 1
ATOM 586 C C . SER A 1 77 ? -11.121 12.056 -0.596 1.00 90.12 77 SER A C 1
ATOM 588 O O . SER A 1 77 ? -10.022 12.016 -1.150 1.00 90.12 77 SER A O 1
ATOM 590 N N . LEU A 1 78 ? -11.922 10.995 -0.471 1.00 83.38 78 LEU A N 1
ATOM 591 C CA . LEU A 1 78 ? -11.613 9.640 -0.955 1.00 83.38 78 LEU A CA 1
ATOM 592 C C . LEU A 1 78 ? -12.166 9.345 -2.349 1.00 83.38 78 LEU A C 1
ATOM 594 O O . LEU A 1 78 ? -13.239 9.888 -2.688 1.00 83.38 78 LEU A O 1
#

Sequence (78 aa):
LRAITTTQASAAERLRNAIATFVRRALAGPALAYAFIAEPVESEVDAERIRGRRLFGEVFRQLLAEGVAAGEFPPQSL

Foldseek 3Di:
DLVLLPDPDALVVSLVVLVVVVVVVCVVCVVVVCLLPPDDDDPVSVVVSVVVVVVSVVSNVSSQVVCVVVVVDPDDPD

Nearest PDB structures (foldseek):
  6dkm-assembly2_D  TM=3.676E-01  e=9.447E+00  synthetic construct

Organism: Xanthomonas perforans (NCBI:txid442694)